Protein AF-A0A6P1E5U8-F1 (afdb_monomer)

Solvent-accessible surface area (backbone atoms only — not comparable to full-atom values): 8374 Å² total; per-residue (Å²): 105,75,66,58,75,67,42,88,46,64,70,50,44,48,53,50,47,52,54,50,49,66,74,48,63,54,79,88,37,49,69,57,45,42,50,48,43,51,44,40,66,71,49,53,44,50,74,72,45,69,87,64,87,74,73,97,65,81,41,57,66,56,43,42,56,52,45,72,71,42,45,60,57,54,54,52,52,53,52,48,50,54,47,52,54,51,48,53,55,49,51,45,54,50,52,52,53,50,49,36,71,75,71,38,86,74,54,71,71,57,53,54,46,61,75,69,56,52,71,70,44,49,55,53,26,62,61,28,66,76,73,46,91,46,71,67,67,20,68,52,83,70,130

Radius of gyration: 24.02 Å; Cα contacts (8 Å, |Δi|>4): 88; chains: 1; bounding box: 47×28×69 Å

Organism: NCBI:txid329406

Sequence (143 aa):
LFRLENSRRPEDIERVLASLIDWLAAPEQDSLRRAFVVWLKRVLLPARVPGAELPNVNDLQEMRAMLAERVKTWTEEWKQQGLEEGISQGEAKLLRRQLVRRFGALPAWAEARLEQAGEAEFEGWADRVLDGATLEEVLQEPT

Mean predicted aligned error: 8.03 Å

pLDDT: mean 87.43, std 7.18, range [59.22, 97.38]

InterPro domains:
  IPR025587 Domain of unknown function DUF4351 [PF14261] (84-137)

Structure (mmCIF, N/CA/C/O backbone):
data_AF-A0A6P1E5U8-F1
#
_entry.id   AF-A0A6P1E5U8-F1
#
loop_
_atom_site.group_PDB
_atom_site.id
_atom_site.type_symbol
_atom_site.label_atom_id
_atom_site.label_alt_id
_atom_site.label_comp_id
_atom_site.label_asym_id
_atom_site.label_entity_id
_atom_site.label_seq_id
_atom_site.pdbx_PDB_ins_code
_atom_site.Cartn_x
_atom_site.Cartn_y
_atom_site.Cartn_z
_atom_site.occupancy
_atom_site.B_iso_or_equiv
_atom_site.auth_seq_id
_atom_site.auth_comp_id
_atom_site.auth_asym_id
_atom_site.auth_atom_id
_atom_site.pdbx_PDB_model_num
ATOM 1 N N . LEU A 1 1 ? 11.943 -9.770 -21.527 1.00 70.19 1 LEU A N 1
ATOM 2 C CA . LEU A 1 1 ? 10.567 -9.880 -20.996 1.00 70.19 1 LEU A CA 1
ATOM 3 C C . LEU A 1 1 ? 10.542 -10.725 -19.727 1.00 70.19 1 LEU A C 1
ATOM 5 O O . LEU A 1 1 ? 10.610 -10.117 -18.672 1.00 70.19 1 LEU A O 1
ATOM 9 N N . PHE A 1 2 ? 10.664 -12.058 -19.787 1.00 78.62 2 PHE A N 1
ATOM 10 C CA . PHE A 1 2 ? 10.670 -12.917 -18.583 1.00 78.62 2 PHE A CA 1
ATOM 11 C C . PHE A 1 2 ? 11.644 -12.494 -17.465 1.00 78.62 2 PHE A C 1
ATOM 13 O O . PHE A 1 2 ? 11.314 -12.583 -16.286 1.00 78.62 2 PHE A O 1
ATOM 20 N N . ARG A 1 3 ? 12.841 -11.994 -17.810 1.00 80.38 3 ARG A N 1
ATOM 21 C CA . ARG A 1 3 ? 13.807 -11.470 -16.821 1.00 80.38 3 ARG A CA 1
ATOM 22 C C . ARG A 1 3 ? 13.360 -10.162 -16.150 1.00 80.38 3 ARG A C 1
ATOM 24 O O . ARG A 1 3 ? 13.648 -9.970 -14.978 1.00 80.38 3 ARG A O 1
ATOM 31 N N . LEU A 1 4 ? 12.646 -9.290 -16.869 1.00 78.88 4 LEU A N 1
ATOM 32 C CA . LEU A 1 4 ? 12.065 -8.067 -16.296 1.00 78.88 4 LEU A CA 1
ATOM 33 C C . LEU A 1 4 ? 10.890 -8.406 -15.381 1.00 78.88 4 LEU A C 1
ATOM 35 O O . LEU A 1 4 ? 10.792 -7.857 -14.294 1.00 78.88 4 LEU A O 1
ATOM 39 N N . GLU A 1 5 ? 10.046 -9.351 -15.789 1.00 75.31 5 GLU A N 1
ATOM 40 C CA . GLU A 1 5 ? 8.883 -9.794 -15.011 1.00 75.31 5 GLU A CA 1
ATOM 41 C C . GLU A 1 5 ? 9.275 -10.486 -13.704 1.00 75.31 5 GLU A C 1
ATOM 43 O O . GLU A 1 5 ? 8.604 -10.294 -12.694 1.00 75.31 5 GLU A O 1
ATOM 48 N N . ASN A 1 6 ? 10.389 -11.224 -13.690 1.00 79.88 6 ASN A N 1
ATOM 49 C CA . ASN A 1 6 ? 10.884 -11.926 -12.502 1.00 79.88 6 ASN A CA 1
ATOM 50 C C . ASN A 1 6 ? 11.937 -11.147 -11.696 1.00 79.88 6 ASN A C 1
ATOM 52 O O . ASN A 1 6 ? 12.420 -11.652 -10.683 1.00 79.88 6 ASN A O 1
ATOM 56 N N . SER A 1 7 ? 12.309 -9.936 -12.125 1.00 77.44 7 SER A N 1
ATOM 57 C CA . SER A 1 7 ? 13.274 -9.110 -11.393 1.00 77.44 7 SER A CA 1
ATOM 58 C C . SER A 1 7 ? 12.767 -8.822 -9.977 1.00 77.44 7 SER A C 1
ATOM 60 O O . SER A 1 7 ? 11.615 -8.429 -9.808 1.00 77.44 7 SER A O 1
ATOM 62 N N . ARG A 1 8 ? 13.615 -8.977 -8.959 1.00 72.00 8 ARG A N 1
ATOM 63 C CA . ARG A 1 8 ? 13.257 -8.649 -7.567 1.00 72.00 8 ARG A CA 1
ATOM 64 C C . ARG A 1 8 ? 13.911 -7.371 -7.075 1.00 72.00 8 ARG A C 1
ATOM 66 O O . ARG A 1 8 ? 13.544 -6.882 -6.012 1.00 72.00 8 ARG A O 1
ATOM 73 N N . ARG A 1 9 ? 14.885 -6.853 -7.824 1.00 73.81 9 ARG A N 1
ATOM 74 C CA . ARG A 1 9 ? 15.656 -5.686 -7.429 1.00 73.81 9 ARG A CA 1
ATOM 75 C C . ARG A 1 9 ? 15.765 -4.654 -8.555 1.00 73.81 9 ARG A C 1
ATOM 77 O O . ARG A 1 9 ? 15.803 -5.042 -9.728 1.00 73.81 9 ARG A O 1
ATOM 84 N N . PRO A 1 10 ? 15.890 -3.358 -8.218 1.00 73.19 10 PRO A N 1
ATOM 85 C CA . PRO A 1 10 ? 16.088 -2.301 -9.208 1.00 73.19 10 PRO A CA 1
ATOM 86 C C . PRO A 1 10 ? 17.271 -2.581 -10.151 1.00 73.19 10 PRO A C 1
ATOM 88 O O . PRO A 1 10 ? 17.161 -2.398 -11.362 1.00 73.19 10 PRO A O 1
ATOM 91 N N . GLU A 1 11 ? 18.373 -3.133 -9.629 1.00 79.56 11 GLU A N 1
ATOM 92 C CA . GLU A 1 11 ? 19.597 -3.374 -10.405 1.00 79.56 11 GLU A CA 1
ATOM 93 C C . GLU A 1 11 ? 19.443 -4.496 -11.442 1.00 79.56 11 GLU A C 1
ATOM 95 O O . GLU A 1 11 ? 20.217 -4.578 -12.399 1.00 79.56 11 GLU A O 1
ATOM 100 N N . ASP A 1 12 ? 18.471 -5.395 -11.263 1.00 83.50 12 ASP A N 1
ATOM 101 C CA . ASP A 1 12 ? 18.165 -6.427 -12.256 1.00 83.50 12 ASP A CA 1
ATOM 102 C C . ASP A 1 12 ? 17.410 -5.819 -13.449 1.00 83.50 12 ASP A C 1
ATOM 104 O O . ASP A 1 12 ? 17.652 -6.205 -14.594 1.00 83.50 12 ASP A O 1
ATOM 108 N N . ILE A 1 13 ? 16.530 -4.839 -13.200 1.00 80.56 13 ILE A N 1
ATOM 109 C CA . ILE A 1 13 ? 15.828 -4.096 -14.259 1.00 80.56 13 ILE A CA 1
ATOM 110 C C . ILE A 1 13 ? 16.846 -3.313 -15.083 1.00 80.56 13 ILE A C 1
ATOM 112 O O . ILE A 1 13 ? 16.853 -3.413 -16.310 1.00 80.56 13 ILE A O 1
ATOM 116 N N . GLU A 1 14 ? 17.747 -2.602 -14.408 1.00 83.06 14 GLU A N 1
ATOM 117 C CA . GLU A 1 14 ? 18.767 -1.784 -15.057 1.00 83.06 14 GLU A CA 1
ATOM 118 C C . GLU A 1 14 ? 19.678 -2.613 -15.976 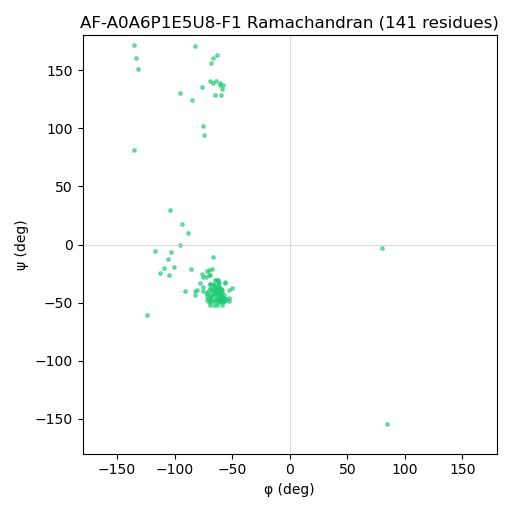1.00 83.06 14 GLU A C 1
ATOM 120 O O . GLU A 1 14 ? 19.893 -2.253 -17.135 1.00 83.06 14 GLU A O 1
ATOM 125 N N . ARG A 1 15 ? 20.145 -3.778 -15.503 1.00 87.38 15 ARG A N 1
ATOM 126 C CA . ARG A 1 15 ? 20.976 -4.706 -16.291 1.00 87.38 15 ARG A CA 1
ATOM 127 C C . ARG A 1 15 ? 20.256 -5.243 -17.525 1.00 87.38 15 ARG A C 1
ATOM 129 O O . ARG A 1 15 ? 20.865 -5.375 -18.590 1.00 87.38 15 ARG A O 1
ATOM 136 N N . VAL A 1 16 ? 18.966 -5.561 -17.402 1.00 89.00 16 VAL A N 1
ATOM 137 C CA . VAL A 1 16 ? 18.183 -6.047 -18.545 1.00 89.00 16 VAL A CA 1
ATOM 138 C C . VAL A 1 16 ? 17.936 -4.930 -19.556 1.00 89.00 16 VAL A C 1
ATOM 140 O O . VAL A 1 16 ? 18.029 -5.190 -20.754 1.00 89.00 16 VAL A O 1
ATOM 143 N N . LEU A 1 17 ? 17.673 -3.701 -19.105 1.00 88.69 17 LEU A N 1
ATOM 144 C CA . LEU A 1 17 ? 17.519 -2.553 -19.998 1.00 88.69 17 LEU A CA 1
ATOM 145 C C . LEU A 1 17 ? 18.823 -2.207 -20.714 1.00 88.69 17 LEU A C 1
ATOM 147 O O . LEU A 1 17 ? 18.786 -2.001 -21.921 1.00 88.69 17 LEU A O 1
ATOM 151 N N . ALA A 1 18 ? 19.964 -2.225 -20.020 1.00 90.00 18 ALA A N 1
ATOM 152 C CA . ALA A 1 18 ? 21.273 -2.041 -20.648 1.00 90.00 18 ALA A CA 1
ATOM 153 C C . ALA A 1 18 ? 21.513 -3.079 -21.759 1.00 90.00 18 ALA A C 1
ATOM 155 O O . ALA A 1 18 ? 21.791 -2.716 -22.896 1.00 90.00 18 ALA A O 1
ATOM 156 N N . SER A 1 19 ? 21.267 -4.362 -21.470 1.00 91.88 19 SER A N 1
ATOM 157 C CA . SER A 1 19 ? 21.403 -5.431 -22.474 1.00 91.88 19 SER A CA 1
ATOM 158 C C . SER A 1 19 ? 20.448 -5.245 -23.662 1.00 91.88 19 SER A C 1
ATOM 160 O O . SER A 1 19 ? 20.804 -5.525 -24.802 1.00 91.88 19 SER A O 1
ATOM 162 N N . LEU A 1 20 ? 19.217 -4.794 -23.401 1.00 90.38 20 LEU A N 1
ATOM 163 C CA . LEU A 1 20 ? 18.214 -4.549 -24.437 1.00 90.38 20 LEU A CA 1
ATOM 164 C C . LEU A 1 20 ? 18.610 -3.379 -25.342 1.00 90.38 20 LEU A C 1
ATOM 166 O O . LEU A 1 20 ? 18.421 -3.457 -26.549 1.00 90.38 20 LEU A O 1
ATOM 170 N N . ILE A 1 21 ? 19.149 -2.313 -24.758 1.00 90.75 21 ILE A N 1
ATOM 171 C CA . ILE A 1 21 ? 19.662 -1.146 -25.475 1.00 90.75 21 ILE A CA 1
ATOM 172 C C . ILE A 1 21 ? 20.810 -1.559 -26.397 1.00 90.75 21 ILE A C 1
ATOM 174 O O . ILE A 1 21 ? 20.778 -1.220 -27.578 1.00 90.75 21 ILE A O 1
ATOM 178 N N . ASP A 1 22 ? 21.763 -2.342 -25.887 1.00 92.94 22 ASP A N 1
ATOM 179 C CA . ASP A 1 22 ? 2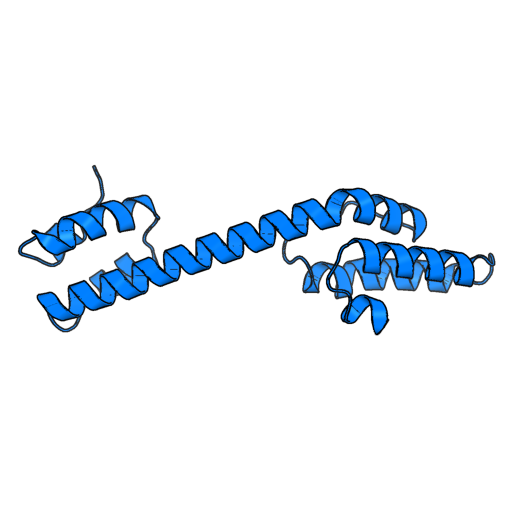2.912 -2.813 -26.666 1.00 92.94 22 ASP A CA 1
ATOM 180 C C . ASP A 1 22 ? 22.476 -3.724 -27.825 1.00 92.94 22 ASP A C 1
ATOM 182 O O . ASP A 1 22 ? 22.966 -3.604 -28.947 1.00 92.94 22 ASP A O 1
ATOM 186 N N . TRP A 1 23 ? 21.509 -4.617 -27.588 1.00 93.44 23 TRP A N 1
ATOM 187 C CA . TRP A 1 23 ? 20.961 -5.497 -28.628 1.00 93.44 23 TRP A CA 1
ATOM 188 C C . TRP A 1 23 ? 20.110 -4.773 -29.668 1.00 93.44 23 TRP A C 1
ATOM 190 O O . TRP A 1 23 ? 19.988 -5.256 -30.795 1.00 93.44 23 TRP A O 1
ATOM 200 N N . LEU A 1 24 ? 19.509 -3.647 -29.288 1.00 91.94 24 L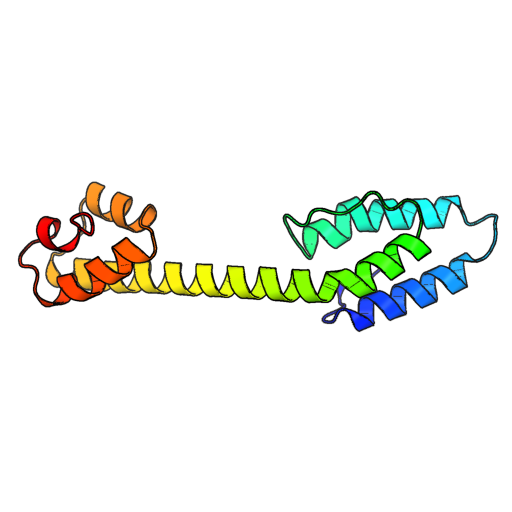EU A N 1
ATOM 201 C CA . LEU A 1 24 ? 18.664 -2.832 -30.150 1.00 91.94 24 LEU A CA 1
ATOM 202 C C . LEU A 1 24 ? 19.381 -1.569 -30.641 1.00 91.94 24 LEU A C 1
ATOM 204 O O . LEU A 1 24 ? 18.731 -0.547 -30.854 1.00 91.94 24 LEU A O 1
ATOM 208 N N . ALA A 1 25 ? 20.706 -1.607 -30.795 1.00 90.31 25 ALA A N 1
ATOM 209 C CA . ALA A 1 25 ? 21.501 -0.435 -31.155 1.00 90.31 25 ALA A CA 1
ATOM 210 C C . ALA A 1 25 ? 21.324 0.013 -32.618 1.00 90.31 25 ALA A C 1
ATOM 212 O O . ALA A 1 25 ? 21.561 1.180 -32.932 1.00 90.31 25 ALA A O 1
ATOM 213 N N . ALA A 1 26 ? 20.902 -0.879 -33.520 1.00 91.94 26 ALA A N 1
ATOM 214 C CA . ALA A 1 26 ? 20.819 -0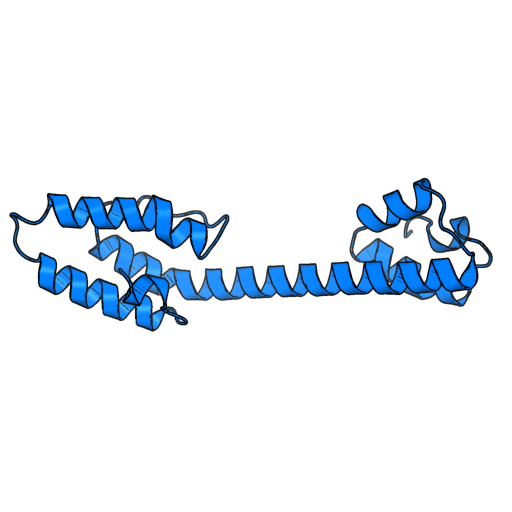.566 -34.944 1.00 91.94 26 ALA A CA 1
ATOM 215 C C . ALA A 1 26 ? 19.685 0.448 -35.237 1.00 91.94 26 ALA A C 1
ATOM 217 O O . ALA A 1 26 ? 18.604 0.356 -34.634 1.00 91.94 26 ALA A O 1
ATOM 218 N N . PRO A 1 27 ? 19.872 1.422 -36.149 1.00 88.25 27 PRO A N 1
ATOM 219 C CA . PRO A 1 27 ? 18.845 2.416 -36.475 1.00 88.25 27 PRO A CA 1
ATOM 220 C C . PRO A 1 27 ? 17.513 1.805 -36.933 1.00 88.25 27 PRO A C 1
ATOM 222 O O . PRO A 1 27 ? 16.451 2.325 -36.607 1.00 88.25 27 PRO A O 1
ATOM 225 N N . GLU A 1 28 ? 17.545 0.664 -37.616 1.00 92.94 28 GLU A N 1
ATOM 226 C CA . GLU A 1 28 ? 16.371 -0.033 -38.153 1.00 92.94 28 GLU A CA 1
ATOM 227 C C . GLU A 1 28 ? 15.461 -0.600 -37.051 1.00 92.94 28 GLU A C 1
ATOM 229 O O . GLU A 1 28 ? 14.275 -0.844 -37.271 1.00 92.94 28 GLU A O 1
ATOM 234 N N . GLN A 1 29 ? 15.994 -0.787 -35.841 1.00 92.31 29 GLN A N 1
ATOM 235 C CA . GLN A 1 29 ? 15.279 -1.352 -34.691 1.00 92.31 29 GLN A CA 1
ATOM 236 C C . GLN A 1 29 ? 14.539 -0.290 -33.862 1.00 92.31 29 GLN A C 1
ATOM 238 O O . GLN A 1 29 ? 14.026 -0.571 -32.777 1.00 92.31 29 GLN A O 1
ATOM 243 N N . ASP A 1 30 ? 14.450 0.938 -34.367 1.00 88.44 30 ASP A N 1
ATOM 244 C CA . ASP A 1 30 ? 13.834 2.072 -33.684 1.00 88.44 30 ASP A CA 1
ATOM 245 C C . ASP A 1 30 ? 12.358 1.856 -33.317 1.00 88.44 30 ASP A C 1
ATOM 247 O O . ASP A 1 30 ? 11.916 2.189 -32.215 1.00 88.44 30 ASP A O 1
ATOM 251 N N . SER A 1 31 ? 11.596 1.212 -34.203 1.00 90.69 31 SER A N 1
ATOM 252 C CA . SER A 1 31 ? 10.210 0.820 -33.925 1.00 90.69 31 SER A CA 1
ATOM 253 C C . SER A 1 31 ? 10.109 -0.127 -32.726 1.00 90.69 31 SER A C 1
ATOM 255 O O . SER A 1 31 ? 9.212 0.028 -31.895 1.00 90.69 31 SER A O 1
ATOM 257 N N . LEU A 1 32 ? 11.054 -1.061 -32.595 1.00 91.88 32 LEU A N 1
ATOM 258 C CA . LEU A 1 32 ? 11.093 -2.019 -31.499 1.00 91.88 32 LEU A CA 1
ATOM 259 C C . LEU A 1 32 ? 11.484 -1.338 -30.184 1.00 91.88 32 LEU A C 1
ATOM 261 O O . LEU A 1 32 ? 10.829 -1.578 -29.171 1.00 91.88 32 LEU A O 1
ATOM 265 N N . ARG A 1 33 ? 12.470 -0.428 -30.194 1.00 91.62 33 ARG A N 1
ATOM 266 C CA . ARG A 1 33 ? 12.811 0.379 -29.008 1.00 91.62 33 ARG A CA 1
ATOM 267 C C . ARG A 1 33 ? 11.597 1.153 -28.494 1.00 91.62 33 ARG A C 1
ATOM 269 O O . ARG A 1 33 ? 11.275 1.060 -27.310 1.00 91.62 33 ARG A O 1
ATOM 276 N N . ARG A 1 34 ? 10.866 1.836 -29.385 1.00 90.44 34 ARG A N 1
ATOM 277 C CA . ARG A 1 34 ? 9.617 2.533 -29.029 1.00 90.44 34 ARG A CA 1
ATOM 278 C C . ARG A 1 34 ? 8.555 1.588 -28.470 1.00 90.44 34 ARG A C 1
ATOM 280 O O . ARG A 1 34 ? 7.920 1.916 -27.471 1.00 90.44 34 ARG A O 1
ATOM 287 N N . ALA A 1 35 ? 8.372 0.414 -29.075 1.00 91.94 35 ALA A N 1
ATOM 288 C CA . ALA A 1 35 ? 7.413 -0.575 -28.585 1.00 91.94 35 ALA A CA 1
ATOM 289 C C . ALA A 1 35 ? 7.739 -1.026 -27.151 1.00 91.94 35 ALA A C 1
ATOM 291 O O . ALA A 1 35 ? 6.834 -1.127 -26.321 1.00 91.94 35 ALA A O 1
ATOM 292 N N . PHE A 1 36 ? 9.022 -1.218 -26.827 1.00 91.75 36 PHE A N 1
ATOM 293 C CA . PHE A 1 36 ? 9.444 -1.525 -25.461 1.00 91.75 36 PHE A CA 1
ATOM 294 C C . PHE A 1 36 ? 9.183 -0.375 -24.489 1.00 91.75 36 PHE A C 1
ATOM 296 O O . PHE A 1 36 ? 8.682 -0.636 -23.400 1.00 91.75 36 PHE A O 1
ATOM 303 N N . VAL A 1 37 ? 9.447 0.882 -24.863 1.00 91.62 37 VAL A N 1
ATOM 304 C CA . VAL A 1 37 ? 9.112 2.045 -24.013 1.00 91.62 37 VAL A CA 1
ATOM 305 C C . VAL A 1 37 ? 7.618 2.074 -23.697 1.00 91.62 37 VAL A C 1
ATOM 307 O O . VAL A 1 37 ? 7.232 2.235 -22.539 1.00 91.62 37 VAL A O 1
ATOM 310 N N . VAL A 1 38 ? 6.769 1.862 -24.707 1.00 91.62 38 VAL A N 1
ATOM 311 C CA . VAL A 1 38 ? 5.310 1.820 -24.531 1.00 91.62 38 VAL A CA 1
ATOM 312 C C . VAL A 1 38 ? 4.895 0.661 -23.624 1.00 91.62 38 VAL A C 1
ATOM 314 O O . VAL A 1 38 ? 4.089 0.865 -22.717 1.00 91.62 38 VAL A O 1
ATOM 317 N N . TRP A 1 39 ? 5.449 -0.536 -23.827 1.00 91.81 39 TRP A N 1
ATOM 318 C CA . TRP A 1 39 ? 5.165 -1.698 -22.980 1.00 91.81 39 TRP A CA 1
ATOM 319 C C . TRP A 1 39 ? 5.614 -1.479 -21.527 1.00 91.81 39 TRP A C 1
ATOM 321 O O . TRP A 1 39 ? 4.854 -1.766 -20.603 1.00 91.81 39 TRP A O 1
ATOM 331 N N . LEU A 1 40 ? 6.798 -0.900 -21.307 1.00 89.19 40 LEU A N 1
ATOM 332 C CA . LEU A 1 40 ? 7.290 -0.552 -19.971 1.00 89.19 40 LEU A CA 1
ATOM 333 C C . LEU A 1 40 ? 6.342 0.432 -19.274 1.00 89.19 40 LEU A C 1
ATOM 335 O O . LEU A 1 40 ? 5.927 0.175 -18.147 1.00 89.19 40 LEU A O 1
ATOM 339 N N . LYS A 1 41 ? 5.937 1.506 -19.966 1.00 88.19 41 LYS A N 1
ATOM 340 C CA . LYS A 1 41 ? 5.014 2.527 -19.440 1.00 88.19 41 LYS A CA 1
ATOM 341 C C . LYS A 1 41 ? 3.612 1.998 -19.143 1.00 88.19 41 LYS A C 1
ATOM 343 O O . LYS A 1 41 ? 2.998 2.447 -18.185 1.00 88.19 41 LYS A O 1
ATOM 348 N N . ARG A 1 42 ? 3.070 1.116 -19.988 1.00 87.75 42 ARG A N 1
ATOM 349 C CA . ARG A 1 42 ? 1.648 0.721 -19.927 1.00 87.75 42 ARG A CA 1
ATOM 350 C C . ARG A 1 42 ? 1.389 -0.613 -19.244 1.00 87.75 42 ARG A C 1
ATOM 352 O O . ARG A 1 42 ? 0.253 -0.865 -18.865 1.00 87.75 42 ARG A O 1
ATOM 359 N N . VAL A 1 43 ? 2.403 -1.468 -19.128 1.00 88.31 43 VAL A N 1
ATOM 360 C CA . VAL A 1 43 ? 2.240 -2.833 -18.616 1.00 88.31 43 VAL A CA 1
ATOM 361 C C . VAL A 1 43 ? 3.157 -3.075 -17.428 1.00 88.31 43 VAL A C 1
ATOM 363 O O . VAL A 1 43 ? 2.667 -3.339 -16.335 1.00 88.31 43 VAL A O 1
ATOM 366 N N . LEU A 1 44 ? 4.478 -2.962 -17.608 1.00 85.69 44 LEU A N 1
ATOM 367 C CA . LEU A 1 44 ? 5.415 -3.368 -16.557 1.00 85.69 44 LEU A CA 1
ATOM 368 C C . LEU A 1 44 ? 5.365 -2.438 -15.339 1.00 85.69 44 LEU A C 1
ATOM 370 O O . LEU A 1 44 ? 5.226 -2.920 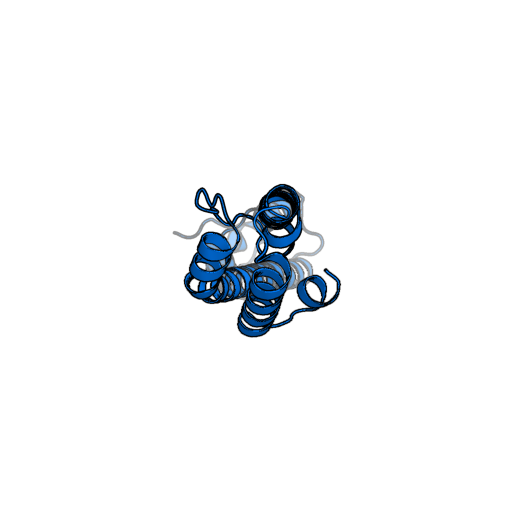-14.218 1.00 85.69 44 LEU A O 1
ATOM 374 N N . LEU A 1 45 ? 5.499 -1.124 -15.546 1.00 84.19 45 LEU A N 1
ATOM 375 C CA . LEU A 1 45 ? 5.594 -0.165 -14.443 1.00 84.19 45 LEU A CA 1
ATOM 376 C C . LEU A 1 45 ? 4.285 -0.036 -13.653 1.00 84.19 45 LEU A C 1
ATOM 378 O O . LEU A 1 45 ? 4.364 -0.155 -12.435 1.00 84.19 45 LEU A O 1
ATOM 382 N N . PRO A 1 46 ? 3.094 0.071 -14.276 1.00 84.00 46 PRO A N 1
ATOM 383 C CA . PRO A 1 46 ? 1.839 0.103 -13.523 1.00 84.00 46 PRO A CA 1
ATOM 384 C C . PRO A 1 46 ? 1.582 -1.162 -12.693 1.00 84.00 46 PRO A C 1
ATOM 386 O O . PRO A 1 46 ? 1.005 -1.077 -11.616 1.00 84.00 46 PRO A O 1
ATOM 389 N N . ALA A 1 47 ? 2.023 -2.334 -13.168 1.00 82.88 47 ALA A N 1
ATOM 390 C CA . ALA A 1 47 ? 1.888 -3.586 -12.422 1.00 82.88 47 ALA A CA 1
ATOM 391 C C . ALA A 1 47 ? 2.900 -3.719 -11.268 1.00 82.88 47 ALA A C 1
ATOM 393 O O . ALA A 1 47 ? 2.662 -4.469 -10.325 1.00 82.88 47 ALA A O 1
ATOM 394 N N . ARG A 1 48 ? 4.048 -3.037 -11.358 1.00 77.00 48 ARG A N 1
ATOM 395 C CA . ARG A 1 48 ? 5.130 -3.083 -10.360 1.00 77.00 48 ARG A CA 1
ATOM 396 C C . ARG A 1 48 ? 5.001 -2.008 -9.294 1.00 77.00 48 ARG A C 1
ATOM 398 O O . AR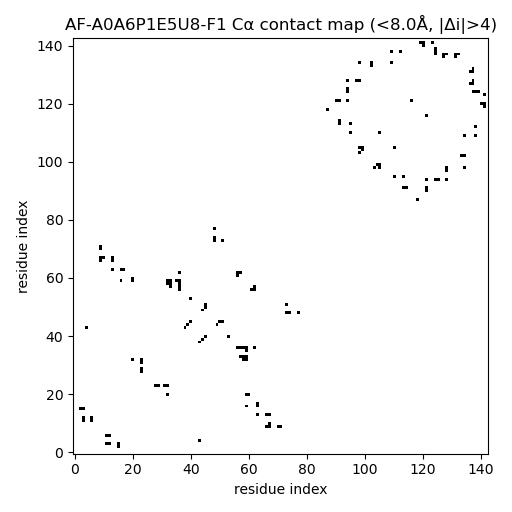G A 1 48 ? 5.307 -2.274 -8.140 1.00 77.00 48 ARG A O 1
ATOM 405 N N . VAL A 1 49 ? 4.607 -0.811 -9.707 1.00 77.25 49 VAL A N 1
ATOM 406 C CA . VAL A 1 49 ? 4.460 0.359 -8.848 1.00 77.25 49 VAL A CA 1
ATOM 407 C C . VAL A 1 49 ? 3.137 1.043 -9.204 1.00 77.25 49 VAL A C 1
ATOM 409 O O . VAL A 1 49 ? 3.112 1.992 -9.997 1.00 77.25 49 VAL A O 1
ATOM 412 N N . PRO A 1 50 ? 2.012 0.531 -8.678 1.00 76.50 50 PRO A N 1
ATOM 413 C CA . PRO A 1 50 ? 0.715 1.163 -8.869 1.00 76.50 50 PRO A CA 1
ATOM 414 C C . PRO A 1 50 ? 0.745 2.603 -8.345 1.00 76.50 50 PRO A C 1
ATOM 416 O O . PRO A 1 50 ? 1.296 2.864 -7.282 1.00 76.50 50 PRO A O 1
ATOM 419 N N . GLY A 1 51 ? 0.163 3.541 -9.094 1.00 75.75 51 GLY A N 1
ATOM 420 C CA . GLY A 1 51 ? 0.060 4.944 -8.672 1.00 75.75 51 GLY A CA 1
ATOM 421 C C . GLY A 1 51 ? 1.316 5.802 -8.871 1.00 75.75 51 GLY A C 1
ATOM 422 O O . GLY A 1 51 ? 1.247 7.003 -8.637 1.00 75.75 51 GLY A O 1
ATOM 423 N N . ALA A 1 52 ? 2.436 5.248 -9.353 1.00 76.94 52 ALA A N 1
ATOM 424 C CA . ALA A 1 52 ? 3.623 6.052 -9.643 1.00 76.94 52 ALA A CA 1
ATOM 425 C C . ALA A 1 52 ? 3.387 7.059 -10.780 1.00 76.94 52 ALA A C 1
ATOM 427 O O . ALA A 1 52 ? 2.995 6.692 -11.893 1.00 76.94 52 ALA A O 1
ATOM 428 N N . GLU A 1 53 ? 3.720 8.326 -10.532 1.00 77.38 53 GLU A N 1
ATOM 429 C CA . GLU A 1 53 ? 3.764 9.354 -11.570 1.00 77.38 53 GLU A CA 1
ATOM 430 C C . GLU A 1 53 ? 5.016 9.178 -12.437 1.00 77.38 53 GLU A C 1
ATOM 432 O O . GLU A 1 53 ? 6.141 9.522 -12.059 1.00 77.38 53 GLU A O 1
ATOM 437 N N . LEU A 1 54 ? 4.822 8.608 -13.626 1.00 76.38 54 LEU A N 1
ATOM 438 C CA . LEU A 1 54 ? 5.901 8.412 -14.586 1.00 76.38 54 LEU A CA 1
ATOM 439 C C . LEU A 1 54 ? 6.097 9.681 -15.428 1.00 76.38 54 LEU A C 1
ATOM 441 O O . LEU A 1 54 ? 5.156 10.105 -16.107 1.00 76.38 54 LEU A O 1
ATOM 445 N N . PRO A 1 55 ? 7.312 10.260 -15.474 1.00 80.81 55 PRO A N 1
ATOM 446 C CA . PRO A 1 55 ? 7.591 11.376 -16.367 1.00 80.81 55 PRO A CA 1
ATOM 447 C C . PRO A 1 55 ? 7.449 10.947 -17.831 1.00 80.81 55 PRO A C 1
ATOM 449 O O . PRO A 1 55 ? 7.451 9.756 -18.179 1.00 80.81 55 PRO A O 1
ATOM 452 N N . ASN A 1 56 ? 7.335 11.923 -18.733 1.00 84.00 56 ASN A N 1
ATOM 453 C CA . ASN A 1 56 ? 7.228 11.602 -20.145 1.00 84.00 56 ASN A CA 1
ATOM 454 C C . ASN A 1 56 ? 8.578 11.150 -20.726 1.00 84.00 56 ASN A C 1
ATOM 456 O O . ASN A 1 56 ? 9.374 11.967 -21.162 1.00 84.00 56 ASN A O 1
ATOM 460 N N . VAL A 1 57 ? 8.792 9.835 -20.742 1.00 85.88 57 VAL A N 1
ATOM 461 C CA . VAL A 1 57 ? 9.961 9.178 -21.345 1.00 85.88 57 VAL A CA 1
ATOM 462 C C . VAL A 1 57 ? 9.685 8.714 -22.777 1.00 85.88 57 VAL A C 1
ATOM 464 O O . VAL A 1 57 ? 8.663 8.050 -23.000 1.00 85.88 57 VAL A O 1
ATOM 467 N N . ASN A 1 58 ? 10.565 9.038 -23.730 1.00 84.69 58 ASN A N 1
ATOM 468 C CA . ASN A 1 58 ? 10.357 8.767 -25.161 1.00 84.69 58 ASN A CA 1
ATOM 469 C C . ASN A 1 58 ? 11.263 7.664 -25.723 1.00 84.69 58 ASN A C 1
ATOM 471 O O . ASN A 1 58 ? 10.914 7.054 -26.737 1.00 84.69 58 ASN A O 1
ATOM 475 N N . ASP A 1 59 ? 12.378 7.359 -25.057 1.00 89.88 59 ASP A N 1
ATOM 476 C CA . ASP A 1 59 ? 13.295 6.298 -25.471 1.00 89.88 59 ASP A CA 1
ATOM 477 C C . ASP A 1 59 ? 13.763 5.398 -24.309 1.00 89.88 59 ASP A C 1
ATOM 479 O O . ASP A 1 59 ? 13.451 5.612 -23.134 1.00 89.88 59 ASP A O 1
ATOM 483 N N . LEU A 1 60 ? 14.469 4.316 -24.662 1.00 89.25 60 LEU A N 1
ATOM 484 C CA . LEU A 1 60 ? 14.942 3.323 -23.696 1.00 89.25 60 LEU A CA 1
ATOM 485 C C . LEU A 1 60 ? 16.108 3.813 -22.828 1.00 89.25 60 LEU A C 1
ATOM 487 O O . LEU A 1 60 ? 16.241 3.330 -21.705 1.00 89.25 60 LEU A O 1
ATOM 491 N N . GLN A 1 61 ? 16.938 4.735 -23.319 1.00 88.69 61 GLN A N 1
ATOM 492 C CA . GLN A 1 61 ? 18.045 5.311 -22.553 1.00 88.69 61 GLN A CA 1
ATOM 493 C C . GLN A 1 61 ? 17.504 6.220 -21.454 1.00 88.69 61 GLN A C 1
ATOM 495 O O . GLN A 1 61 ? 17.842 6.039 -20.285 1.00 88.69 61 GLN A O 1
ATOM 500 N N . GLU A 1 62 ? 16.598 7.128 -21.813 1.00 89.62 62 GLU A N 1
ATOM 501 C CA . GLU A 1 62 ? 15.879 7.975 -20.866 1.00 89.62 62 GLU A CA 1
ATOM 502 C C . GLU A 1 62 ? 15.117 7.120 -19.840 1.00 89.62 62 GLU A C 1
ATOM 504 O O . GLU A 1 62 ? 15.175 7.383 -18.640 1.00 89.62 62 GLU A O 1
ATOM 509 N N . MET A 1 63 ? 14.447 6.049 -20.288 1.00 88.94 63 MET A N 1
ATOM 510 C CA . MET A 1 63 ? 13.745 5.109 -19.404 1.00 88.94 63 MET A CA 1
ATOM 511 C C . MET A 1 63 ? 14.700 4.437 -18.422 1.00 88.94 63 MET A C 1
ATOM 513 O O . MET A 1 63 ? 14.392 4.337 -17.236 1.00 88.94 63 MET A O 1
ATOM 517 N N . ARG A 1 64 ? 15.866 3.988 -18.890 1.00 87.19 64 ARG A N 1
ATOM 518 C CA . ARG A 1 64 ? 16.873 3.371 -18.028 1.00 87.19 64 ARG A CA 1
ATOM 519 C C . ARG A 1 64 ? 17.392 4.361 -16.984 1.00 87.19 64 ARG A C 1
ATOM 521 O O . ARG A 1 64 ? 17.432 4.000 -15.812 1.00 87.19 64 ARG A O 1
ATOM 528 N N . ALA A 1 65 ? 17.758 5.576 -17.393 1.00 86.50 65 ALA A N 1
ATOM 529 C CA . ALA A 1 65 ? 18.241 6.613 -16.482 1.00 86.50 65 ALA A CA 1
ATOM 530 C C . ALA A 1 65 ? 17.184 6.963 -15.423 1.00 86.50 65 ALA A C 1
ATOM 532 O O . ALA A 1 65 ? 17.465 6.944 -14.228 1.00 86.50 65 ALA A O 1
ATOM 533 N N . MET A 1 66 ? 15.937 7.168 -15.856 1.00 87.00 66 MET A N 1
ATOM 534 C CA . MET A 1 66 ? 14.812 7.445 -14.964 1.00 87.00 66 MET A CA 1
ATOM 535 C C . MET A 1 66 ? 14.596 6.321 -13.942 1.00 87.00 66 MET A C 1
ATOM 537 O O . MET A 1 66 ? 14.422 6.588 -12.752 1.00 87.00 66 MET A O 1
ATOM 541 N N . LEU A 1 67 ? 14.634 5.059 -14.380 1.00 84.44 67 LEU A N 1
ATOM 542 C CA . LEU A 1 67 ? 14.438 3.920 -13.485 1.00 84.44 67 LEU A CA 1
ATOM 543 C C . LEU A 1 67 ? 15.605 3.730 -12.508 1.00 84.44 67 LEU A C 1
ATOM 545 O O . LEU A 1 67 ? 15.366 3.344 -11.364 1.00 84.44 67 LEU A O 1
ATOM 549 N N . ALA A 1 68 ? 16.838 4.026 -12.925 1.00 81.62 68 ALA A N 1
ATOM 550 C CA . ALA A 1 68 ? 18.006 3.975 -12.049 1.00 81.62 68 ALA A CA 1
ATOM 551 C C . ALA A 1 68 ? 17.874 4.947 -10.864 1.00 81.62 68 ALA A C 1
ATOM 553 O O . ALA A 1 68 ? 18.243 4.605 -9.743 1.00 81.62 68 ALA A O 1
ATOM 554 N N . GLU A 1 69 ? 17.291 6.125 -11.093 1.00 81.25 69 GLU A N 1
ATOM 555 C CA . GLU A 1 69 ? 17.078 7.123 -10.043 1.00 81.25 69 GLU A CA 1
ATOM 556 C C . GLU A 1 69 ? 15.848 6.828 -9.171 1.00 81.25 69 GLU A C 1
ATOM 558 O O . GLU A 1 69 ? 15.896 7.035 -7.961 1.00 81.25 69 GLU A O 1
ATOM 563 N N . ARG A 1 70 ? 14.739 6.348 -9.757 1.00 78.38 70 ARG A N 1
ATOM 564 C CA . ARG A 1 70 ? 13.419 6.364 -9.089 1.00 78.38 70 ARG A CA 1
ATOM 565 C C . ARG A 1 70 ? 12.924 5.028 -8.553 1.00 78.38 70 ARG A C 1
ATOM 567 O O . ARG A 1 70 ? 12.149 5.013 -7.599 1.00 78.38 70 ARG A O 1
ATOM 574 N N . VAL A 1 71 ? 13.351 3.896 -9.122 1.00 76.06 71 VAL A N 1
ATOM 575 C CA . VAL A 1 71 ? 12.776 2.581 -8.759 1.00 76.06 71 VAL A CA 1
ATOM 576 C C . VAL A 1 71 ? 13.004 2.247 -7.290 1.00 76.06 71 VAL A C 1
ATOM 578 O O . VAL A 1 71 ? 12.142 1.626 -6.669 1.00 76.06 71 VAL A O 1
ATOM 581 N N . LYS A 1 72 ? 14.137 2.661 -6.715 1.00 72.69 72 LYS A N 1
ATOM 582 C CA . LYS A 1 72 ? 14.417 2.429 -5.297 1.00 72.69 72 LYS A CA 1
ATOM 583 C C . LYS A 1 72 ? 13.407 3.157 -4.404 1.00 72.69 72 LYS A C 1
ATOM 585 O O . LYS A 1 72 ? 12.775 2.502 -3.583 1.00 72.69 72 LYS A O 1
ATOM 590 N N . THR A 1 73 ? 13.213 4.455 -4.626 1.00 77.56 73 THR A N 1
ATOM 591 C CA . THR A 1 73 ? 12.285 5.292 -3.854 1.00 77.56 73 THR A CA 1
ATOM 592 C C . THR A 1 73 ? 10.859 4.762 -3.932 1.00 77.56 73 THR A C 1
ATOM 594 O O . THR A 1 73 ? 10.249 4.502 -2.905 1.00 77.56 73 THR A O 1
ATOM 597 N N . TRP A 1 74 ? 10.374 4.455 -5.135 1.00 77.56 74 TRP A N 1
ATOM 598 C CA . TRP A 1 74 ? 9.046 3.866 -5.320 1.00 77.56 74 TRP A CA 1
ATOM 599 C C . TRP A 1 74 ? 8.861 2.518 -4.620 1.00 77.56 74 TRP A C 1
ATOM 601 O O . TRP A 1 74 ? 7.793 2.224 -4.089 1.00 77.56 74 TRP A O 1
ATOM 611 N N . THR A 1 75 ? 9.900 1.678 -4.624 1.00 75.19 75 THR A N 1
ATOM 612 C CA . THR A 1 75 ? 9.848 0.381 -3.936 1.00 75.19 75 THR A CA 1
ATOM 613 C C . THR A 1 75 ? 9.778 0.567 -2.420 1.00 75.19 75 THR A C 1
ATOM 615 O O . THR A 1 75 ? 9.082 -0.188 -1.743 1.00 75.19 75 THR A O 1
ATOM 618 N N . GLU A 1 76 ? 10.502 1.549 -1.881 1.00 80.31 76 GLU A N 1
ATOM 619 C CA . GLU A 1 76 ? 10.492 1.884 -0.456 1.00 80.31 76 GLU A CA 1
ATOM 620 C C . GLU A 1 76 ? 9.143 2.478 -0.032 1.00 80.31 76 GLU A C 1
ATOM 622 O O . GLU A 1 76 ? 8.555 1.980 0.925 1.00 80.31 76 GLU A O 1
ATOM 627 N N . GLU A 1 77 ? 8.613 3.445 -0.784 1.00 78.88 77 GLU A N 1
ATOM 628 C CA . GLU A 1 77 ? 7.302 4.068 -0.549 1.00 78.88 77 GLU A CA 1
ATOM 629 C C . GLU A 1 77 ? 6.172 3.036 -0.560 1.00 78.88 77 GLU A C 1
ATOM 631 O O . GLU A 1 77 ? 5.393 2.960 0.385 1.00 78.88 77 GLU A O 1
ATOM 636 N N . TRP A 1 78 ? 6.117 2.172 -1.578 1.00 79.25 78 TRP A N 1
ATOM 637 C CA . TRP A 1 78 ? 5.068 1.154 -1.663 1.00 79.25 78 TRP A CA 1
ATOM 638 C C . TRP A 1 78 ? 5.171 0.110 -0.545 1.00 79.25 78 TRP A C 1
ATOM 640 O O . TRP A 1 78 ? 4.161 -0.335 -0.002 1.00 79.25 78 TRP A O 1
ATOM 650 N N . LYS A 1 79 ? 6.395 -0.281 -0.165 1.00 83.06 79 LYS A N 1
ATOM 651 C CA . LYS A 1 79 ? 6.603 -1.191 0.968 1.00 83.06 79 LYS A 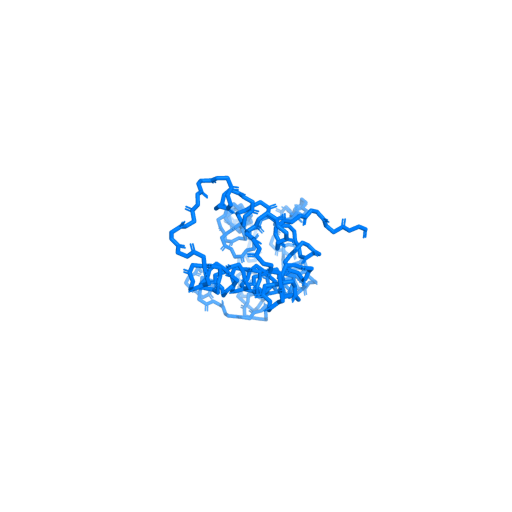CA 1
ATOM 652 C C . LYS A 1 79 ? 6.163 -0.547 2.283 1.00 83.06 79 LYS A C 1
ATOM 654 O O . LYS A 1 79 ? 5.603 -1.246 3.123 1.00 83.06 79 LYS A O 1
ATOM 659 N N . GLN A 1 80 ? 6.439 0.742 2.457 1.00 85.19 80 GLN A N 1
ATOM 660 C CA . GLN A 1 80 ? 6.037 1.498 3.636 1.00 85.19 80 GLN A CA 1
ATOM 661 C C . GLN A 1 80 ? 4.513 1.626 3.703 1.00 85.19 80 GLN A C 1
ATOM 663 O O . GLN A 1 80 ? 3.930 1.240 4.710 1.00 85.19 80 GLN A O 1
ATOM 668 N N . GLN A 1 81 ? 3.866 2.019 2.604 1.00 83.38 81 GLN A N 1
ATOM 669 C CA . GLN A 1 81 ? 2.408 2.078 2.512 1.00 83.38 81 GLN A CA 1
ATOM 670 C C . GLN A 1 81 ? 1.768 0.711 2.799 1.00 83.38 81 GLN A C 1
ATOM 672 O O . GLN A 1 81 ? 0.842 0.612 3.594 1.00 83.38 81 GLN A O 1
ATOM 677 N N . GLY A 1 82 ? 2.292 -0.371 2.212 1.00 86.44 82 GLY A N 1
ATOM 678 C CA . GLY A 1 82 ? 1.780 -1.718 2.474 1.00 86.44 82 GLY A CA 1
ATOM 679 C C . GLY A 1 82 ? 1.981 -2.179 3.923 1.00 86.44 82 GLY A C 1
ATOM 680 O O . GLY A 1 82 ? 1.179 -2.957 4.440 1.00 86.44 82 GLY A O 1
ATOM 681 N N . LEU A 1 83 ? 3.038 -1.709 4.594 1.00 89.31 83 LEU A N 1
ATOM 682 C CA . LEU A 1 83 ? 3.252 -1.957 6.019 1.00 89.31 83 LEU A CA 1
ATOM 683 C C . LEU A 1 83 ? 2.248 -1.170 6.870 1.00 89.31 83 LEU A C 1
ATOM 685 O O . LEU A 1 83 ? 1.648 -1.761 7.761 1.00 89.31 83 LEU A O 1
ATOM 689 N N . GLU A 1 84 ? 2.045 0.113 6.579 1.00 87.62 84 GLU A N 1
ATOM 690 C CA . GLU A 1 84 ? 1.083 0.987 7.265 1.00 87.62 84 GLU A CA 1
ATOM 691 C C . GLU A 1 84 ? -0.353 0.468 7.114 1.00 87.62 84 GLU A C 1
ATOM 693 O O . GLU A 1 84 ? -1.047 0.269 8.111 1.00 87.62 84 GLU A O 1
ATOM 698 N N . GLU A 1 85 ? -0.770 0.123 5.892 1.00 87.00 85 GLU 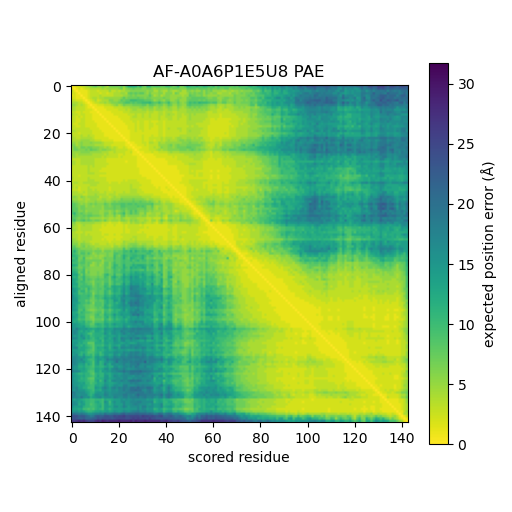A N 1
ATOM 699 C CA . GLU A 1 85 ? -2.065 -0.514 5.628 1.00 87.00 85 GLU A CA 1
ATOM 700 C C . GLU A 1 85 ? -2.202 -1.843 6.388 1.00 87.00 85 GLU A C 1
ATOM 702 O O . GLU A 1 85 ? -3.251 -2.135 6.964 1.00 87.00 85 GLU A O 1
ATOM 707 N N . GLY A 1 86 ? -1.137 -2.651 6.427 1.00 90.12 86 GLY A N 1
ATOM 708 C CA . GLY A 1 86 ? -1.119 -3.920 7.151 1.00 90.12 86 GLY A CA 1
ATOM 709 C C . GLY A 1 86 ? -1.236 -3.757 8.669 1.00 90.12 86 GLY A C 1
ATOM 710 O O . GLY A 1 86 ? -1.931 -4.548 9.314 1.00 90.12 86 GLY A O 1
ATOM 711 N N . ILE A 1 87 ? -0.584 -2.740 9.237 1.00 89.12 87 ILE A N 1
ATOM 712 C CA . ILE A 1 87 ? -0.680 -2.391 10.660 1.00 89.12 87 ILE A CA 1
ATOM 713 C C . ILE A 1 87 ? -2.100 -1.921 10.975 1.00 89.12 87 ILE A C 1
ATOM 715 O O . ILE A 1 87 ? -2.744 -2.530 11.829 1.00 89.12 87 ILE A O 1
ATOM 719 N N . SER A 1 88 ? -2.628 -0.953 10.222 1.00 87.25 88 SER A N 1
ATOM 720 C CA . SER A 1 88 ? -3.979 -0.409 10.415 1.00 87.25 88 SER A CA 1
ATOM 721 C C . SER A 1 88 ? -5.061 -1.497 10.336 1.00 87.25 88 SER A C 1
ATOM 723 O O . SER A 1 88 ? -5.896 -1.633 11.232 1.00 87.25 88 SER A O 1
ATOM 725 N N . GLN A 1 89 ? -5.002 -2.378 9.328 1.00 89.88 89 GLN A N 1
ATOM 726 C CA . GLN A 1 89 ? -5.917 -3.525 9.232 1.00 89.88 89 GLN A CA 1
ATOM 727 C C . GLN A 1 89 ? -5.769 -4.492 10.418 1.00 89.88 89 GLN A C 1
ATOM 729 O O . GLN A 1 89 ? -6.751 -5.089 10.877 1.00 89.88 89 GLN A O 1
ATOM 734 N N . GLY A 1 90 ? -4.542 -4.678 10.912 1.00 91.69 90 GLY A N 1
ATOM 735 C CA . GLY A 1 90 ? -4.243 -5.494 12.084 1.00 91.69 90 GLY A CA 1
ATOM 736 C C . GLY A 1 90 ? -4.858 -4.929 13.365 1.00 91.69 90 GLY A C 1
ATOM 737 O O . GLY A 1 90 ? -5.505 -5.673 14.109 1.00 91.69 90 GLY A O 1
ATOM 738 N N . GLU A 1 91 ? -4.703 -3.626 13.588 1.00 90.81 91 GLU A N 1
ATOM 739 C CA . GLU A 1 91 ? -5.269 -2.888 14.719 1.00 90.81 91 GLU A CA 1
ATOM 740 C C . GLU A 1 91 ? -6.793 -2.918 14.696 1.00 90.81 91 GLU A C 1
ATOM 742 O O . GLU A 1 91 ? -7.406 -3.355 15.674 1.00 90.81 91 GLU A O 1
ATOM 747 N N . ALA A 1 92 ? -7.408 -2.598 13.553 1.00 90.94 92 ALA A N 1
ATOM 748 C CA . ALA A 1 92 ? -8.856 -2.658 13.369 1.00 90.94 92 ALA A CA 1
ATOM 749 C C . ALA A 1 92 ? -9.409 -4.051 13.706 1.00 90.94 92 ALA A C 1
ATOM 751 O O . ALA A 1 92 ? -10.370 -4.206 14.468 1.00 90.94 92 ALA A O 1
ATOM 752 N N . LYS A 1 93 ? -8.758 -5.104 13.196 1.00 93.94 93 LYS A N 1
ATOM 753 C CA . LYS A 1 93 ? -9.147 -6.495 13.459 1.00 93.94 93 LYS A CA 1
ATOM 754 C C . LYS A 1 93 ? -9.007 -6.865 14.935 1.00 93.94 93 LYS A C 1
ATOM 756 O O . LYS A 1 93 ? -9.858 -7.591 15.465 1.00 93.94 93 LYS A O 1
ATOM 761 N N . LEU A 1 94 ? -7.936 -6.422 15.592 1.00 94.31 94 LEU A N 1
ATOM 762 C CA . LEU A 1 94 ? -7.700 -6.699 17.005 1.00 94.31 94 LEU A CA 1
ATOM 763 C C . LEU A 1 94 ? -8.720 -5.971 17.881 1.00 94.31 94 LEU A C 1
ATOM 765 O O . LEU A 1 94 ? -9.355 -6.613 18.720 1.00 94.31 94 LEU A O 1
ATOM 769 N N . LEU A 1 95 ? -8.923 -4.675 17.652 1.00 95.06 95 LEU A N 1
ATOM 770 C CA . LEU A 1 95 ? -9.882 -3.858 18.383 1.00 95.06 95 LEU A CA 1
ATOM 771 C C . LEU A 1 95 ? -11.300 -4.410 18.225 1.00 95.06 95 LEU A C 1
ATOM 773 O O . LEU A 1 95 ? -11.972 -4.664 19.224 1.00 95.06 95 LEU A O 1
ATOM 777 N N . ARG A 1 96 ? -11.717 -4.736 16.994 1.00 96.12 96 ARG A N 1
ATOM 778 C CA . ARG A 1 96 ? -12.999 -5.402 16.723 1.00 96.12 96 ARG A CA 1
ATOM 779 C C . ARG A 1 96 ? -13.166 -6.671 17.553 1.00 96.12 96 ARG A C 1
ATOM 781 O O . ARG A 1 96 ? -14.216 -6.895 18.151 1.00 96.12 96 ARG A O 1
ATOM 788 N N . ARG A 1 97 ? -12.131 -7.515 17.624 1.00 96.50 97 ARG A N 1
ATOM 789 C CA . ARG A 1 97 ? -12.165 -8.746 18.427 1.00 96.50 97 ARG A CA 1
ATOM 790 C C . ARG A 1 97 ? -12.338 -8.452 19.920 1.00 96.50 97 ARG A C 1
ATOM 792 O O . ARG A 1 97 ? -13.053 -9.202 20.583 1.00 96.50 97 ARG A O 1
ATOM 799 N N . GLN A 1 98 ? -11.708 -7.401 20.448 1.00 96.19 98 GLN A N 1
ATOM 800 C CA . GLN A 1 98 ? -11.876 -7.003 21.850 1.00 96.19 98 GLN A CA 1
ATOM 801 C C . GLN A 1 98 ? -13.278 -6.460 22.123 1.00 96.19 98 GLN A C 1
ATOM 803 O O . GLN A 1 98 ? -13.911 -6.878 23.092 1.00 96.19 98 GLN A O 1
ATOM 808 N N . LEU A 1 99 ? -13.796 -5.607 21.238 1.00 96.88 99 LEU A N 1
ATOM 809 C CA . LEU A 1 99 ? -15.152 -5.070 21.331 1.00 96.88 99 LEU A CA 1
ATOM 810 C C . LEU A 1 99 ? -16.187 -6.197 21.298 1.00 96.88 99 LEU A C 1
ATOM 812 O O . LEU A 1 99 ? -17.037 -6.267 22.181 1.00 96.88 99 LEU A O 1
ATOM 816 N N . VAL A 1 100 ? -16.053 -7.150 20.365 1.00 97.38 100 VAL A N 1
ATOM 817 C CA . VAL A 1 100 ? -16.942 -8.321 20.299 1.00 97.38 100 VAL A CA 1
ATOM 818 C C . VAL A 1 100 ? -16.874 -9.154 21.577 1.00 97.38 100 VAL A C 1
ATOM 820 O O . VAL A 1 100 ? -17.884 -9.663 22.059 1.00 97.38 100 VAL A O 1
ATOM 823 N N . ARG A 1 101 ? -15.679 -9.303 22.153 1.00 96.62 101 ARG A N 1
ATOM 824 C CA . ARG A 1 101 ? -15.487 -10.078 23.380 1.00 96.62 101 ARG A CA 1
ATOM 825 C C . ARG A 1 101 ? -16.105 -9.403 24.607 1.00 96.62 101 ARG A C 1
ATOM 827 O O . ARG A 1 101 ? -16.607 -10.118 25.469 1.00 96.62 101 ARG A O 1
ATOM 834 N N . ARG A 1 102 ? -16.037 -8.071 24.709 1.00 96.25 102 ARG A N 1
ATOM 835 C CA . ARG A 1 102 ? -16.575 -7.308 25.852 1.00 96.25 102 ARG A CA 1
ATOM 836 C C . ARG A 1 102 ? -18.078 -7.065 25.732 1.00 96.25 102 ARG A C 1
ATOM 838 O O . ARG A 1 102 ? -18.782 -7.179 26.729 1.00 96.25 102 ARG A O 1
ATOM 845 N N . PHE A 1 103 ? -18.562 -6.768 24.529 1.00 96.12 103 PHE A N 1
ATOM 846 C CA . PHE A 1 103 ? -19.913 -6.244 24.305 1.00 96.12 103 PHE A CA 1
ATOM 847 C C . PHE A 1 103 ? -20.815 -7.158 23.462 1.00 96.12 103 PHE A C 1
ATOM 849 O O . PHE A 1 103 ? -22.006 -6.891 23.329 1.00 96.12 103 PHE A O 1
ATOM 856 N N . GLY A 1 104 ? -20.288 -8.262 22.923 1.00 95.00 104 GLY A N 1
ATOM 857 C CA . GLY A 1 104 ? -21.040 -9.184 22.070 1.00 95.00 104 GLY A CA 1
ATOM 858 C C . GLY A 1 104 ? -21.067 -8.750 20.603 1.00 95.00 104 GLY A C 1
ATOM 859 O O . GLY A 1 104 ? -20.155 -8.090 20.118 1.00 95.00 104 GLY A O 1
ATOM 860 N N . ALA A 1 105 ? -22.084 -9.168 19.849 1.00 96.19 105 ALA A N 1
ATOM 861 C CA . ALA A 1 105 ? -22.177 -8.818 18.430 1.00 96.19 105 ALA A CA 1
ATOM 862 C C . ALA A 1 105 ? -22.231 -7.292 18.243 1.00 96.19 105 ALA A C 1
ATOM 864 O O . ALA A 1 105 ? -23.052 -6.622 18.870 1.00 96.19 105 ALA A O 1
ATOM 865 N N . LEU A 1 106 ? -21.369 -6.752 17.376 1.00 96.69 106 LEU A N 1
ATOM 866 C CA . LEU A 1 106 ? -21.322 -5.313 17.143 1.00 96.69 106 LEU A CA 1
ATOM 867 C C . LEU A 1 106 ? -22.502 -4.869 16.270 1.00 96.69 106 LEU A C 1
ATOM 869 O O . LEU A 1 106 ? -22.797 -5.514 15.260 1.00 96.69 106 LEU A O 1
ATOM 873 N N . PRO A 1 107 ? -23.179 -3.767 16.629 1.00 97.06 107 PRO A N 1
ATOM 874 C CA . PRO A 1 107 ? -24.183 -3.157 15.771 1.00 97.06 107 PRO A CA 1
ATOM 875 C C . PRO A 1 107 ? -23.531 -2.542 14.523 1.00 97.06 107 PRO A C 1
ATOM 877 O O . PRO A 1 107 ? -22.364 -2.154 14.537 1.00 97.06 107 PRO A O 1
ATOM 880 N N . ALA A 1 108 ? -24.311 -2.389 13.448 1.00 95.94 108 ALA A N 1
ATOM 881 C CA . ALA A 1 108 ? -23.810 -1.919 12.151 1.00 95.94 108 ALA A CA 1
ATOM 882 C C . ALA A 1 108 ? -23.095 -0.555 12.209 1.00 95.94 108 ALA A C 1
ATOM 884 O O . ALA A 1 108 ? -22.148 -0.329 11.464 1.00 95.94 108 ALA A O 1
ATOM 885 N N . TRP A 1 109 ? -23.515 0.342 13.108 1.00 95.38 109 TRP A N 1
ATOM 886 C CA . TRP A 1 109 ? -22.867 1.646 13.278 1.00 95.38 109 TRP A CA 1
ATOM 887 C C . TRP A 1 109 ? -21.435 1.525 13.820 1.00 95.38 109 TRP A C 1
ATOM 889 O O . TRP A 1 109 ? -20.574 2.317 13.446 1.00 95.38 109 TRP A O 1
ATOM 899 N N . ALA A 1 110 ? -21.170 0.535 14.677 1.00 95.31 110 ALA A N 1
ATOM 900 C CA . ALA A 1 110 ? -19.855 0.317 15.271 1.00 95.31 110 ALA A CA 1
ATOM 901 C C . ALA A 1 110 ? -18.900 -0.313 14.252 1.00 95.31 110 ALA A C 1
ATOM 903 O O . ALA A 1 110 ? -17.749 0.098 14.157 1.00 95.31 110 ALA A O 1
ATOM 904 N N . GLU A 1 111 ? -19.398 -1.257 13.447 1.00 94.44 111 GLU A N 1
ATOM 905 C CA . GLU A 1 111 ? -18.641 -1.827 12.323 1.00 94.44 111 GLU A CA 1
ATOM 906 C C . GLU A 1 111 ? -18.281 -0.736 11.304 1.00 94.44 111 GLU A C 1
ATOM 908 O O . GLU A 1 111 ? -17.118 -0.602 10.939 1.00 94.44 111 GLU A O 1
ATOM 913 N N . ALA A 1 112 ? -19.241 0.118 10.929 1.00 93.19 112 ALA A N 1
ATOM 914 C CA . ALA A 1 112 ? -18.987 1.228 10.013 1.00 93.19 112 ALA A CA 1
ATOM 915 C C . ALA A 1 112 ? -17.952 2.228 10.561 1.00 93.19 112 ALA A C 1
ATOM 917 O O . ALA A 1 112 ? -17.131 2.728 9.795 1.00 93.19 112 ALA A O 1
ATOM 918 N N . ARG A 1 113 ? -17.951 2.500 11.878 1.00 92.94 113 ARG A N 1
ATOM 919 C CA . ARG A 1 113 ? -16.904 3.319 12.513 1.00 92.94 113 ARG A CA 1
ATOM 920 C C . ARG A 1 113 ? -15.532 2.663 12.413 1.00 92.94 113 ARG A C 1
ATOM 922 O O . ARG A 1 113 ? -14.591 3.331 12.016 1.00 92.94 113 ARG A O 1
ATOM 929 N N . LEU A 1 114 ? -15.418 1.373 12.724 1.00 92.12 114 LEU A N 1
ATOM 930 C CA . LEU A 1 114 ? -14.149 0.643 12.629 1.00 92.12 114 LEU A CA 1
ATOM 931 C C . LEU A 1 114 ? -13.604 0.585 11.196 1.00 92.12 114 LEU A C 1
ATOM 933 O O . LEU A 1 114 ? -12.395 0.557 11.016 1.00 92.12 114 LEU A O 1
ATOM 937 N N . GLU A 1 115 ? -14.468 0.563 10.181 1.00 90.44 115 GLU A N 1
ATOM 938 C CA . GLU A 1 115 ? -14.050 0.565 8.772 1.00 90.44 115 GLU A CA 1
ATOM 939 C C . GLU A 1 115 ? -13.561 1.934 8.277 1.00 90.44 115 GLU A C 1
ATOM 941 O O . GLU A 1 115 ? -12.768 1.992 7.340 1.00 90.44 115 GLU A O 1
ATOM 946 N N . GLN A 1 116 ? -14.047 3.027 8.870 1.00 89.81 116 GLN A N 1
ATOM 947 C CA . GLN A 1 116 ? -13.758 4.400 8.428 1.00 89.81 116 GLN A CA 1
ATOM 948 C C . GLN A 1 116 ? -12.730 5.119 9.305 1.00 89.81 116 GLN A C 1
ATOM 950 O O . GLN A 1 116 ? -12.336 6.237 8.977 1.00 89.81 116 GLN A O 1
ATOM 955 N N . ALA A 1 117 ? -12.324 4.495 10.408 1.00 89.81 117 ALA A N 1
ATOM 956 C CA . ALA A 1 117 ? -11.472 5.110 11.406 1.00 89.81 117 ALA A CA 1
ATOM 957 C C . ALA A 1 117 ? -10.061 5.407 10.894 1.00 89.81 117 ALA A C 1
AT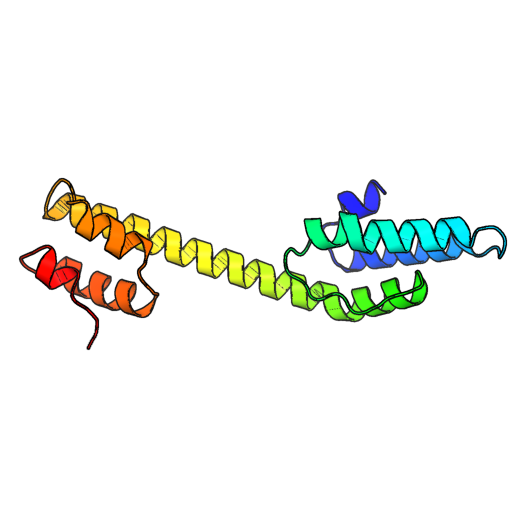OM 959 O O . ALA A 1 117 ? -9.437 4.589 10.214 1.00 89.81 117 ALA A O 1
ATOM 960 N N . GLY A 1 118 ? -9.548 6.573 11.279 1.00 88.81 118 GLY A N 1
ATOM 961 C CA . GLY A 1 118 ? -8.137 6.918 11.143 1.00 88.81 118 GLY A CA 1
ATOM 962 C C . GLY A 1 118 ? -7.275 6.363 12.283 1.00 88.81 118 GLY A C 1
ATOM 963 O O . GLY A 1 118 ? -7.772 5.899 13.307 1.00 88.81 118 GLY A O 1
ATOM 964 N N . GLU A 1 119 ? -5.956 6.475 12.128 1.00 87.56 119 GLU A N 1
ATOM 965 C CA . GLU A 1 119 ? -4.954 6.034 13.115 1.00 87.56 119 GLU A CA 1
ATOM 966 C C . GLU A 1 119 ? -5.209 6.613 14.520 1.00 87.56 119 GLU A C 1
ATOM 968 O O . GLU A 1 119 ? -5.316 5.868 15.491 1.00 87.56 119 GLU A O 1
ATOM 973 N N . ALA A 1 120 ? -5.440 7.927 14.624 1.00 88.69 120 ALA A N 1
ATOM 974 C CA . ALA A 1 120 ? -5.706 8.594 15.903 1.00 88.69 120 ALA A CA 1
ATOM 975 C C . ALA A 1 120 ? -6.987 8.098 16.605 1.00 88.69 120 ALA A C 1
ATOM 977 O O . ALA A 1 120 ? -7.076 8.093 17.835 1.00 88.69 120 ALA A O 1
ATOM 978 N N . GLU A 1 121 ? -7.996 7.676 15.836 1.00 92.19 121 GLU A N 1
ATOM 979 C CA . GLU A 1 121 ? -9.210 7.081 16.396 1.00 92.19 121 GLU A CA 1
ATOM 980 C C . GLU A 1 121 ? -8.919 5.685 16.946 1.00 92.19 121 GLU A C 1
ATOM 982 O O . GLU A 1 121 ? -9.323 5.384 18.070 1.00 92.19 121 GLU A O 1
ATOM 987 N N . PHE A 1 122 ? -8.164 4.861 16.210 1.00 91.69 122 PHE A N 1
ATOM 988 C CA . PHE A 1 122 ? -7.765 3.535 16.678 1.00 91.69 122 PHE A CA 1
ATOM 989 C C . PHE A 1 122 ? -6.938 3.584 17.960 1.00 91.69 122 PHE A C 1
ATOM 991 O O . PHE A 1 122 ? -7.232 2.811 18.873 1.00 91.69 122 PHE A O 1
ATOM 998 N N . GLU A 1 123 ? -5.973 4.500 18.070 1.00 89.88 123 GLU A N 1
ATOM 999 C CA . GLU A 1 123 ? -5.186 4.687 19.295 1.00 89.88 123 GLU A CA 1
ATOM 1000 C C . GLU A 1 123 ? -6.090 5.032 20.486 1.00 89.88 123 GLU A C 1
ATOM 1002 O O . GLU A 1 123 ? -6.101 4.334 21.504 1.00 89.88 123 GLU A O 1
ATOM 1007 N N . GLY A 1 124 ? -6.946 6.048 20.332 1.00 92.25 124 GLY A N 1
ATOM 1008 C CA . GLY A 1 124 ? -7.855 6.468 21.397 1.00 92.25 124 GLY A CA 1
ATOM 1009 C C . GLY A 1 124 ? -8.887 5.400 21.777 1.00 92.25 124 GLY A C 1
ATOM 1010 O O . GLY A 1 124 ? -9.336 5.345 22.927 1.00 92.25 124 GLY A O 1
ATOM 1011 N N . TRP A 1 125 ? -9.300 4.550 20.836 1.00 95.00 125 TRP A N 1
ATOM 1012 C CA . TRP A 1 125 ? -10.197 3.425 21.110 1.00 95.00 125 TRP A CA 1
ATOM 1013 C C . TRP A 1 125 ? -9.465 2.243 21.749 1.00 95.00 125 TRP A C 1
ATOM 1015 O O . TRP A 1 125 ? -10.060 1.554 22.577 1.00 95.00 125 TRP A O 1
ATOM 1025 N N . ALA A 1 126 ? -8.195 2.007 21.410 1.00 91.69 126 ALA A N 1
ATOM 1026 C CA . ALA A 1 126 ? -7.374 0.947 21.991 1.00 91.69 126 ALA A CA 1
ATOM 1027 C C . ALA A 1 126 ? -7.120 1.166 23.489 1.00 91.69 126 ALA A C 1
ATOM 1029 O O . ALA A 1 126 ? -7.152 0.202 24.255 1.00 91.69 126 ALA A O 1
ATOM 1030 N N . ASP A 1 127 ? -6.967 2.413 23.926 1.00 91.75 127 ASP A N 1
ATOM 1031 C CA . ASP A 1 127 ? -6.880 2.729 25.354 1.00 91.75 127 ASP A CA 1
ATOM 1032 C C . ASP A 1 127 ? -8.243 2.555 26.037 1.00 91.75 127 ASP A C 1
ATOM 1034 O O . ASP A 1 127 ? -8.385 1.863 27.050 1.00 91.75 127 ASP A O 1
ATOM 1038 N N . ARG A 1 128 ? -9.301 3.112 25.436 1.00 94.19 128 ARG A N 1
ATOM 1039 C CA . ARG A 1 128 ? -10.648 3.069 26.023 1.00 94.19 128 ARG A CA 1
ATOM 1040 C C . ARG A 1 128 ? -11.269 1.681 26.036 1.00 94.19 128 ARG A C 1
ATOM 1042 O O . ARG A 1 128 ? -12.098 1.410 26.901 1.00 94.19 128 ARG A O 1
ATOM 1049 N N . VAL A 1 129 ? -10.890 0.770 25.137 1.00 94.25 129 VAL A N 1
ATOM 1050 C CA . VAL A 1 129 ? -11.457 -0.589 25.111 1.00 94.25 129 VAL A CA 1
ATOM 1051 C C . VAL A 1 129 ? -11.084 -1.407 26.343 1.00 94.25 129 VAL A C 1
ATOM 1053 O O . VAL A 1 129 ? -11.670 -2.469 26.542 1.00 94.25 129 VAL A O 1
ATOM 1056 N N . LEU A 1 130 ? -10.151 -0.956 27.179 1.00 89.19 130 LEU A N 1
ATOM 1057 C CA . LEU A 1 130 ? -9.832 -1.622 28.439 1.00 89.19 130 LEU A CA 1
ATOM 1058 C C . LEU A 1 130 ? -10.818 -1.222 29.548 1.00 89.19 130 LEU A C 1
ATOM 1060 O O . LEU A 1 130 ? -11.364 -2.099 30.223 1.00 89.19 130 LEU A O 1
ATOM 1064 N N . ASP A 1 131 ? -11.144 0.069 29.639 1.00 91.81 131 ASP A N 1
ATOM 1065 C CA . ASP A 1 131 ? -11.847 0.643 30.795 1.00 91.81 131 ASP A CA 1
ATOM 1066 C C . ASP A 1 131 ? -13.276 1.123 30.496 1.00 91.81 131 ASP A C 1
ATOM 1068 O O . ASP A 1 131 ? -14.115 1.143 31.394 1.00 91.81 131 ASP A O 1
ATOM 1072 N N . GLY A 1 132 ? -13.593 1.458 29.241 1.00 91.50 132 GLY A N 1
ATOM 1073 C CA . GLY A 1 132 ? -14.905 1.978 28.844 1.00 91.50 132 GLY A CA 1
ATOM 1074 C C . GLY A 1 132 ? -16.027 0.984 29.147 1.00 91.50 132 GLY A C 1
ATOM 1075 O O . GLY A 1 132 ? -15.865 -0.220 28.914 1.00 91.50 132 GLY A O 1
ATOM 1076 N N . ALA A 1 133 ? -17.151 1.473 29.670 1.00 92.62 133 ALA A N 1
ATOM 1077 C CA . ALA A 1 133 ? -18.269 0.653 30.127 1.00 92.62 133 ALA A CA 1
ATOM 1078 C C . ALA A 1 133 ? -19.254 0.301 29.003 1.00 92.62 133 ALA A C 1
ATOM 1080 O O . ALA A 1 133 ? -19.989 -0.682 29.119 1.00 92.62 133 ALA A O 1
ATOM 1081 N N . THR A 1 134 ? -19.265 1.078 27.916 1.00 95.19 134 THR A N 1
ATOM 1082 C CA . THR A 1 134 ? -20.171 0.903 26.770 1.00 95.19 134 THR A CA 1
ATOM 1083 C C . THR A 1 134 ? -19.435 0.997 25.434 1.00 95.19 134 THR A C 1
ATOM 1085 O O . THR A 1 134 ? -18.335 1.545 25.353 1.00 95.19 134 THR A O 1
ATOM 1088 N N . LEU A 1 135 ? -20.045 0.467 24.367 1.00 94.81 135 LEU A N 1
ATOM 1089 C CA . LEU A 1 135 ? -19.506 0.596 23.008 1.00 94.81 135 LEU A CA 1
ATOM 1090 C C . LEU A 1 135 ? -19.395 2.065 22.596 1.00 94.81 135 LEU A C 1
ATOM 1092 O O . LEU A 1 135 ? -18.411 2.457 21.976 1.00 94.81 135 LEU A O 1
ATOM 1096 N N . GLU A 1 136 ? -20.391 2.867 22.960 1.00 94.69 136 GLU A N 1
ATOM 1097 C CA . GLU A 1 136 ? -20.463 4.290 22.674 1.00 94.69 136 GLU A CA 1
ATOM 1098 C C . GLU A 1 136 ? -19.305 5.035 23.327 1.00 94.69 136 GLU A C 1
ATOM 1100 O O . GLU A 1 136 ? -18.657 5.811 22.643 1.00 94.69 136 GLU A O 1
ATOM 1105 N N . GLU A 1 137 ? -19.003 4.772 24.604 1.00 94.25 137 GLU A N 1
ATOM 1106 C CA . GLU A 1 137 ? -17.861 5.370 25.314 1.00 94.25 137 GLU A CA 1
ATOM 1107 C C . GLU A 1 137 ? -16.518 5.014 24.680 1.00 94.25 137 GLU A C 1
ATOM 1109 O O . GLU A 1 137 ? -15.639 5.872 24.567 1.00 94.25 137 GLU A O 1
ATOM 1114 N N . VAL A 1 138 ? -16.352 3.760 24.252 1.00 94.81 138 VAL A N 1
ATOM 1115 C CA . VAL A 1 138 ? -15.104 3.326 23.619 1.00 94.81 138 VAL A CA 1
ATOM 1116 C C . VAL A 1 138 ? -14.933 3.981 22.257 1.00 94.81 138 VAL A C 1
ATOM 1118 O O . VAL A 1 138 ? -13.848 4.467 21.971 1.00 94.81 138 VAL A O 1
ATOM 1121 N N . LEU A 1 139 ? -15.994 4.043 21.450 1.00 94.12 139 LEU A N 1
ATOM 1122 C CA . LEU A 1 139 ? -15.944 4.499 20.062 1.00 94.12 139 LEU A CA 1
ATOM 1123 C C . LEU A 1 139 ? -16.251 5.993 19.875 1.00 94.12 139 LEU A C 1
ATOM 1125 O O . LEU A 1 139 ? -16.564 6.387 18.756 1.00 94.12 139 LEU A O 1
ATOM 1129 N N . GLN A 1 140 ? -16.184 6.845 20.910 1.00 89.81 140 GLN A N 1
ATOM 1130 C CA . GLN A 1 140 ? -16.360 8.307 20.728 1.00 89.81 140 GLN A CA 1
ATOM 1131 C C . GLN A 1 140 ? -15.202 8.908 19.920 1.00 89.81 140 GLN A C 1
ATOM 1133 O O . GLN A 1 140 ? -14.128 8.314 19.842 1.00 89.81 140 GLN A O 1
ATOM 1138 N N . GLU A 1 141 ? -15.389 10.092 19.343 1.00 78.94 141 GLU A N 1
ATOM 1139 C CA . GLU A 1 141 ? -14.299 10.802 18.658 1.00 78.94 141 GLU A CA 1
ATOM 1140 C C . GLU A 1 141 ? -13.176 11.186 19.641 1.00 78.94 141 GLU A C 1
ATOM 1142 O O . GLU A 1 141 ? -13.473 11.536 20.790 1.00 78.94 141 GLU A O 1
ATOM 1147 N N . PRO A 1 142 ? -11.897 11.081 19.237 1.00 68.38 142 PRO A N 1
ATOM 1148 C CA . PRO A 1 142 ? -10.792 11.637 20.006 1.00 68.38 142 PRO A CA 1
ATOM 1149 C C . PRO A 1 142 ? -10.965 13.157 20.136 1.00 68.38 142 PRO A C 1
ATOM 1151 O O . PRO A 1 142 ? -11.408 13.819 19.198 1.00 68.38 142 PRO A O 1
ATOM 1154 N N . THR A 1 143 ? -10.680 13.685 21.329 1.00 59.22 143 THR A N 1
ATOM 1155 C CA . THR A 1 143 ? -10.756 15.126 21.640 1.00 59.22 143 THR A CA 1
ATOM 1156 C C . THR A 1 143 ? -9.506 15.859 21.178 1.00 59.22 143 THR A C 1
ATOM 1158 O O . THR A 1 143 ? -8.414 15.261 21.293 1.00 59.22 143 THR A O 1
#

Secondary structure (DSSP, 8-state):
-HHHHT--SHHHHHHHHHHHHHHT-SGGGHHHHHHHHHHIIIIIHHHHSTT-------SHHHHHHHHHHHHHHHHHHHHHHHHHHHHHHHHHHHHHHHHHHHHSSPPHHHHHHHHH--HHHHHHHHHHHHH-SSHHHHTSPP-

Foldseek 3Di:
DVQLQPDPDLVSVLVVLVVVCVVQVDPVSVVVQQVVVVCCVPPRCCVLQPPDDDDDDRGSVSVSVVSVPPVVVSVVVVVVVVVVVVVLVVLLVVLVVLCCVLPNDDDPVLVVLSVPDDPVQSVQLVVCSVPPPDSCRSNDDDD